Protein AF-A0A7W5N8U5-F1 (afdb_monomer_lite)

Sequence (35 aa):
MALSEHPRAEWNDLWLLLEIVHEGKQPQVLGENIT

Radius of gyration: 19.39 Å; chains: 1; bounding box: 37×25×46 Å

Secondary structure (DSSP, 8-state):
------SSGGGGS----------------S-----

Foldseek 3Di:
DFDPDDPPPVRRDDDDDDDDDDDDDDDPPDDDDDD

Structure (mmCIF, N/CA/C/O backbone):
data_AF-A0A7W5N8U5-F1
#
_entry.id   AF-A0A7W5N8U5-F1
#
loop_
_atom_site.group_PDB
_atom_site.id
_atom_site.type_symbol
_atom_site.label_atom_id
_atom_site.label_alt_id
_atom_site.label_comp_id
_atom_site.label_asym_id
_atom_site.label_entity_id
_atom_site.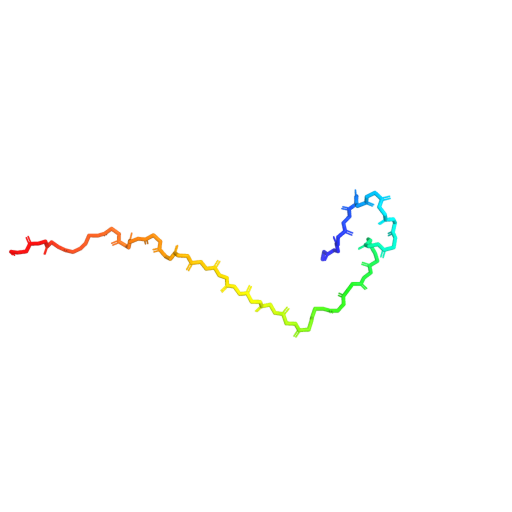label_seq_id
_atom_site.pdbx_PDB_ins_code
_atom_site.Cartn_x
_atom_site.Cartn_y
_atom_site.Cartn_z
_atom_site.occupancy
_atom_site.B_iso_or_equiv
_atom_site.auth_seq_id
_atom_site.auth_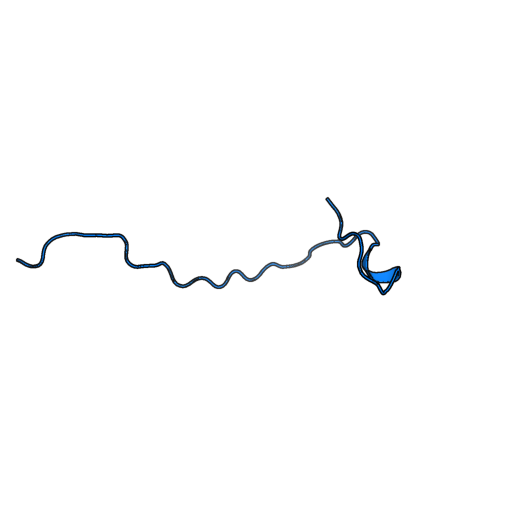comp_id
_atom_site.auth_asym_id
_atom_site.auth_atom_id
_atom_site.pdbx_PDB_model_num
ATOM 1 N N . MET A 1 1 ? 2.739 10.532 -5.450 1.00 70.44 1 MET A N 1
ATOM 2 C CA . MET A 1 1 ? 3.863 9.947 -4.689 1.00 70.44 1 MET A CA 1
ATOM 3 C C . MET A 1 1 ? 3.715 8.440 -4.753 1.00 70.44 1 MET A C 1
ATOM 5 O O . MET A 1 1 ? 2.588 7.976 -4.636 1.00 70.44 1 MET A O 1
ATOM 9 N N . ALA A 1 2 ? 4.806 7.723 -5.012 1.00 84.69 2 ALA A N 1
ATOM 10 C CA . ALA A 1 2 ? 4.870 6.261 -5.026 1.00 84.69 2 ALA A CA 1
ATOM 11 C C . ALA A 1 2 ? 5.695 5.780 -3.823 1.00 84.69 2 ALA A C 1
ATOM 13 O O . ALA A 1 2 ? 6.388 6.593 -3.206 1.00 84.69 2 ALA A O 1
ATOM 14 N N . LEU A 1 3 ? 5.620 4.489 -3.495 1.00 90.94 3 LEU A N 1
ATOM 15 C CA . LEU A 1 3 ? 6.540 3.893 -2.531 1.00 90.94 3 LEU A CA 1
ATOM 16 C C . LEU A 1 3 ? 7.968 3.977 -3.091 1.00 90.94 3 LEU A C 1
ATOM 18 O O . LEU A 1 3 ? 8.189 3.689 -4.264 1.00 90.94 3 LEU A O 1
ATOM 22 N N . SER A 1 4 ? 8.928 4.379 -2.264 1.00 93.62 4 SER A N 1
ATOM 23 C CA . SER A 1 4 ? 10.346 4.420 -2.622 1.00 93.62 4 SER A CA 1
ATOM 24 C C . SER A 1 4 ? 11.190 3.757 -1.538 1.00 93.62 4 SER A C 1
ATOM 26 O O . SER A 1 4 ? 10.770 3.679 -0.387 1.00 93.62 4 SER A O 1
ATOM 28 N N . GLU A 1 5 ? 12.395 3.316 -1.909 1.00 95.38 5 GLU A N 1
ATOM 29 C CA . GLU A 1 5 ? 13.418 2.763 -1.002 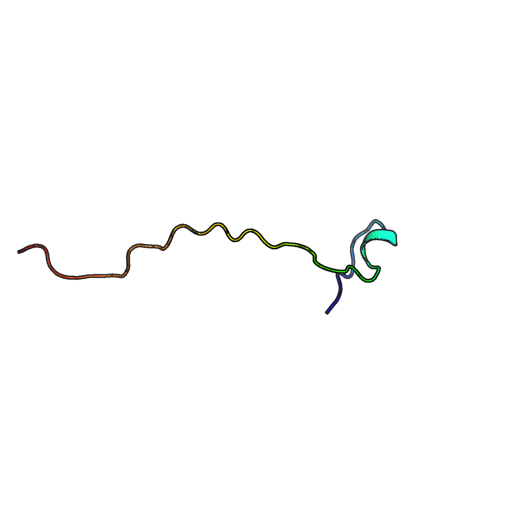1.00 95.38 5 GLU A CA 1
ATOM 30 C C . GLU A 1 5 ? 13.078 1.413 -0.355 1.00 95.38 5 GLU A C 1
ATOM 32 O O . GLU A 1 5 ? 13.788 0.949 0.539 1.00 95.38 5 GLU A O 1
ATOM 37 N N . HIS A 1 6 ? 12.046 0.716 -0.832 1.00 96.06 6 HIS A N 1
ATOM 38 C CA . HIS A 1 6 ? 11.796 -0.640 -0.376 1.00 96.06 6 HIS A CA 1
ATOM 39 C C . HIS A 1 6 ? 12.904 -1.588 -0.896 1.00 96.06 6 HIS A C 1
ATOM 41 O O . HIS A 1 6 ? 13.142 -1.612 -2.109 1.00 96.06 6 HIS A O 1
ATOM 47 N N . PRO A 1 7 ? 13.561 -2.410 -0.042 1.00 96.69 7 PRO A N 1
ATOM 48 C CA . PRO A 1 7 ? 14.681 -3.279 -0.442 1.00 96.69 7 PRO A CA 1
ATOM 49 C C . PRO A 1 7 ? 14.342 -4.269 -1.561 1.00 96.69 7 PRO A C 1
ATOM 51 O O . PRO A 1 7 ? 15.203 -4.705 -2.321 1.00 96.69 7 PRO A O 1
ATOM 54 N N . ARG A 1 8 ? 13.062 -4.628 -1.666 1.00 97.38 8 ARG A N 1
ATOM 55 C CA . ARG A 1 8 ? 12.518 -5.370 -2.799 1.00 97.38 8 ARG A CA 1
ATOM 56 C C . ARG A 1 8 ? 12.054 -4.381 -3.871 1.00 97.38 8 ARG A C 1
ATOM 58 O O . ARG A 1 8 ? 11.047 -3.704 -3.679 1.00 97.38 8 ARG A O 1
ATOM 65 N N . ALA A 1 9 ? 12.782 -4.354 -4.988 1.00 95.31 9 ALA A N 1
A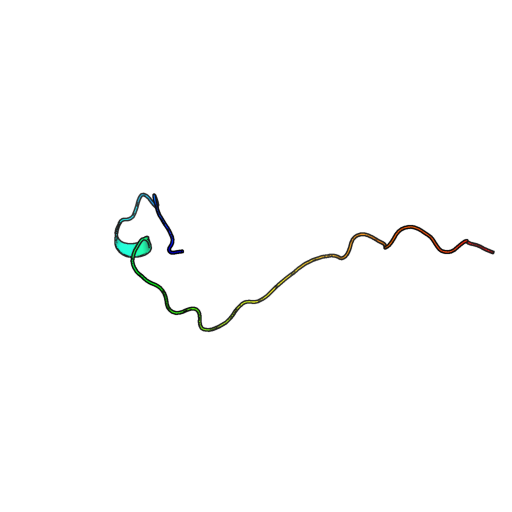TOM 66 C CA . ALA A 1 9 ? 12.629 -3.371 -6.061 1.00 95.31 9 ALA A CA 1
ATOM 67 C C . ALA A 1 9 ? 11.208 -3.301 -6.648 1.00 95.31 9 ALA A C 1
ATOM 69 O O . ALA A 1 9 ? 10.679 -2.202 -6.765 1.00 95.31 9 ALA A O 1
ATOM 70 N N . GLU A 1 10 ? 10.573 -4.449 -6.912 1.00 95.06 10 GLU A N 1
ATOM 71 C CA . GLU A 1 10 ? 9.212 -4.565 -7.482 1.00 95.06 10 GLU A CA 1
ATOM 72 C C . GLU A 1 10 ? 8.118 -3.866 -6.658 1.00 95.06 10 GLU A C 1
ATOM 74 O O . GLU A 1 10 ? 7.056 -3.541 -7.172 1.00 95.06 10 GLU A O 1
ATOM 79 N N . TRP A 1 11 ? 8.345 -3.605 -5.367 1.00 95.69 11 TRP A N 1
ATOM 80 C CA . TRP A 1 11 ? 7.351 -2.900 -4.553 1.00 95.69 11 TRP A CA 1
ATOM 81 C C . TRP A 1 11 ? 7.388 -1.384 -4.750 1.00 95.69 11 TRP A C 1
ATOM 83 O O . TRP A 1 11 ? 6.412 -0.716 -4.420 1.00 95.69 11 TRP A O 1
ATOM 93 N N . ASN A 1 12 ? 8.467 -0.843 -5.320 1.00 95.44 12 ASN A N 1
ATOM 94 C CA . ASN A 1 12 ? 8.593 0.586 -5.622 1.00 95.44 12 ASN A CA 1
ATOM 95 C C . ASN A 1 12 ? 7.933 0.984 -6.955 1.00 95.44 12 ASN A C 1
ATOM 97 O O . ASN A 1 12 ? 8.008 2.148 -7.350 1.00 95.44 12 ASN A O 1
ATOM 101 N N . ASP A 1 13 ? 7.309 0.036 -7.660 1.00 95.19 13 ASP A N 1
ATOM 102 C CA . ASP A 1 13 ? 6.541 0.326 -8.868 1.00 95.19 13 ASP A CA 1
ATOM 103 C C . ASP A 1 13 ? 5.285 1.158 -8.550 1.00 95.19 13 ASP A C 1
ATOM 105 O O . ASP A 1 13 ? 4.989 1.495 -7.403 1.00 95.19 13 ASP A O 1
ATOM 109 N N . LEU A 1 14 ? 4.535 1.545 -9.582 1.00 94.75 14 LEU A N 1
ATOM 110 C CA . LEU A 1 14 ? 3.289 2.288 -9.406 1.00 94.75 14 LEU A CA 1
ATOM 111 C C . LEU A 1 14 ? 2.143 1.350 -9.019 1.00 94.75 14 LEU A C 1
ATOM 113 O O . LEU A 1 14 ? 1.856 0.380 -9.716 1.00 94.75 14 LEU A O 1
ATOM 117 N N . TRP A 1 15 ? 1.435 1.703 -7.947 1.00 93.50 15 TRP A N 1
ATOM 118 C CA . TRP A 1 15 ? 0.272 0.965 -7.459 1.00 93.50 15 TRP A CA 1
ATOM 119 C C . TRP A 1 15 ? -1.006 1.755 -7.724 1.00 93.50 15 TRP A C 1
ATOM 121 O O . TRP A 1 15 ? -1.059 2.967 -7.497 1.00 93.50 15 TRP A O 1
ATOM 131 N N . LEU A 1 16 ? -2.056 1.053 -8.150 1.00 94.62 16 LEU A N 1
ATOM 132 C CA . LEU A 1 16 ? -3.417 1.574 -8.126 1.00 94.62 16 LEU A CA 1
ATOM 133 C C . LEU A 1 16 ? -4.065 1.169 -6.802 1.00 94.62 16 LEU A C 1
ATOM 135 O O . LEU A 1 16 ? -4.267 -0.013 -6.533 1.00 94.62 16 LEU A O 1
ATOM 139 N N . LEU A 1 17 ? -4.386 2.157 -5.977 1.00 92.88 17 LEU A N 1
ATOM 140 C CA . LEU A 1 17 ? -5.054 1.926 -4.706 1.00 92.88 17 LEU A CA 1
ATOM 141 C C . LEU A 1 17 ? -6.544 1.670 -4.942 1.00 92.88 17 LEU A C 1
ATOM 143 O O . LEU A 1 17 ? -7.235 2.528 -5.487 1.00 92.88 17 LEU A O 1
ATOM 147 N N . LEU A 1 18 ? -7.021 0.489 -4.551 1.00 95.81 18 LEU A N 1
ATOM 148 C CA . LEU A 1 18 ? -8.417 0.083 -4.749 1.00 95.81 18 LEU A CA 1
ATOM 149 C C . LEU A 1 18 ? -9.293 0.379 -3.526 1.00 95.81 18 LEU A C 1
ATOM 151 O O . LEU A 1 18 ? -10.447 0.762 -3.680 1.00 95.81 18 LEU A O 1
ATOM 155 N N . GLU A 1 19 ? -8.740 0.235 -2.322 1.00 95.88 19 GLU A N 1
ATOM 156 C CA . GLU A 1 19 ? -9.447 0.453 -1.061 1.00 95.88 19 GLU A CA 1
ATOM 157 C C . GLU A 1 19 ? -8.476 0.938 0.025 1.00 95.88 19 GLU A C 1
ATOM 159 O O . GLU A 1 19 ? -7.300 0.566 0.030 1.00 95.88 19 GLU A O 1
ATOM 164 N N . ILE A 1 20 ? -8.975 1.763 0.950 1.00 91.81 20 ILE A N 1
ATOM 165 C CA . ILE A 1 20 ? -8.268 2.165 2.170 1.00 91.81 20 ILE A CA 1
ATOM 166 C C . ILE 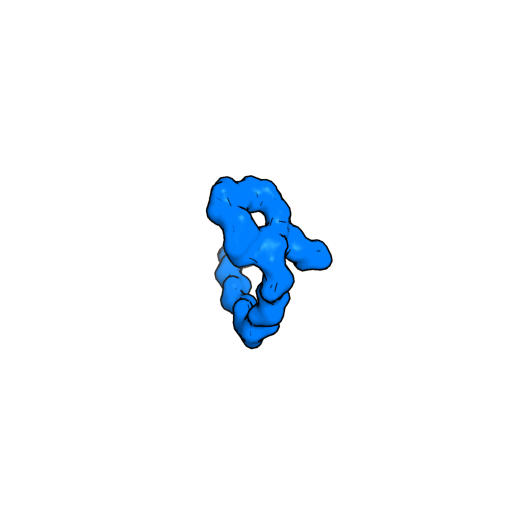A 1 20 ? -9.206 1.974 3.357 1.00 91.81 20 ILE A C 1
ATOM 168 O O . ILE A 1 20 ? -10.268 2.596 3.414 1.00 91.81 20 ILE A O 1
ATOM 172 N N . VAL A 1 21 ? -8.775 1.185 4.338 1.00 93.12 21 VAL A N 1
ATOM 173 C CA . VAL A 1 21 ? -9.450 1.080 5.633 1.00 93.12 21 VAL A CA 1
ATOM 174 C C . VAL A 1 21 ? -8.697 1.942 6.637 1.00 93.12 21 VAL A C 1
ATOM 176 O O . VAL A 1 21 ? -7.518 1.716 6.902 1.00 93.12 21 VAL A O 1
ATOM 179 N N . HIS A 1 22 ? -9.380 2.941 7.189 1.00 88.81 22 HIS A N 1
ATOM 180 C CA . HIS A 1 22 ? -8.830 3.782 8.245 1.00 88.81 22 HIS A CA 1
ATOM 181 C C . HIS A 1 22 ? -9.292 3.253 9.600 1.00 88.81 22 HIS A C 1
ATOM 183 O O . HIS A 1 22 ? -10.491 3.214 9.872 1.00 88.81 22 HIS A O 1
ATOM 189 N N . GLU A 1 23 ? -8.348 2.900 10.467 1.00 89.56 23 GLU A N 1
ATOM 190 C CA . GLU A 1 23 ? -8.623 2.634 11.875 1.00 89.56 23 GLU A CA 1
ATOM 191 C C . GLU A 1 23 ? -7.990 3.735 12.727 1.00 89.56 23 GLU A C 1
ATOM 193 O O . GLU A 1 23 ? -6.802 4.034 12.618 1.00 89.56 23 GLU A O 1
ATOM 198 N N . GLY A 1 24 ? -8.796 4.350 13.586 1.00 84.38 24 GLY A N 1
ATOM 199 C CA . GLY A 1 24 ? -8.332 5.354 14.527 1.00 84.38 24 GLY A CA 1
ATOM 200 C C . GLY A 1 24 ? -9.239 5.382 15.743 1.00 84.38 24 GLY A C 1
ATOM 201 O O . GLY A 1 24 ? -10.456 5.511 15.621 1.00 84.38 24 GLY A O 1
ATOM 202 N N . LYS A 1 25 ? -8.651 5.287 16.936 1.00 78.62 25 LYS A N 1
ATOM 203 C CA . LYS A 1 25 ? -9.350 5.700 18.151 1.00 78.62 25 LYS A CA 1
ATOM 204 C C . LYS A 1 25 ? -9.258 7.209 18.211 1.00 78.62 25 LYS A C 1
ATOM 206 O O . LYS A 1 25 ? -8.161 7.740 18.358 1.00 78.62 25 LYS A O 1
ATOM 211 N N . GLN A 1 26 ? -10.395 7.888 18.098 1.00 76.31 26 GLN A N 1
ATOM 212 C CA . GLN A 1 26 ? -10.445 9.306 18.413 1.00 76.31 26 GLN A CA 1
ATOM 213 C C . GLN A 1 26 ? -10.006 9.456 19.880 1.00 76.31 26 GLN A C 1
ATOM 215 O O . GLN A 1 26 ? -10.675 8.901 20.760 1.00 76.31 26 GLN A O 1
ATOM 220 N N . PRO A 1 27 ? -8.891 10.148 20.181 1.00 72.12 27 PRO A N 1
ATOM 221 C CA . PRO A 1 27 ? -8.625 10.564 21.548 1.00 72.12 27 PRO A CA 1
ATOM 222 C C . PRO A 1 27 ? -9.818 11.413 21.970 1.00 72.12 27 PRO A C 1
ATOM 224 O O . PRO A 1 27 ? -10.275 12.230 21.171 1.00 72.12 27 PRO A O 1
ATOM 227 N N . GLN A 1 28 ? -10.354 11.187 23.171 1.00 70.94 28 GLN A N 1
ATOM 228 C CA . GLN A 1 28 ? -11.436 12.001 23.728 1.00 70.94 28 GLN A CA 1
ATOM 229 C C . GLN A 1 28 ? -11.248 13.476 23.325 1.00 70.94 28 GLN A C 1
ATOM 231 O O . GLN A 1 28 ? -10.170 14.043 23.526 1.00 70.94 28 GLN A O 1
ATOM 236 N N . VAL A 1 29 ? -12.260 14.085 22.702 1.00 69.69 29 VAL A N 1
ATOM 237 C CA . VAL A 1 29 ? -12.244 15.538 22.524 1.00 69.69 29 VAL A CA 1
ATOM 238 C C . VAL A 1 29 ? -12.263 16.102 23.939 1.00 69.69 29 VAL A C 1
ATOM 240 O O . VAL A 1 29 ? -13.147 15.770 24.725 1.00 69.69 29 VAL A O 1
ATOM 243 N N . LEU A 1 30 ? -11.226 16.850 24.309 1.00 69.31 30 LEU A N 1
ATOM 244 C CA . LEU A 1 30 ? -11.126 17.469 25.623 1.00 69.31 30 LEU A CA 1
ATOM 245 C C . LEU A 1 30 ? -12.364 18.342 25.885 1.00 69.31 30 LEU A C 1
ATOM 247 O O . LEU A 1 30 ? -12.495 19.409 25.298 1.00 69.31 30 LEU A O 1
ATOM 251 N N . GLY A 1 31 ? -13.202 17.871 26.813 1.00 61.75 31 GLY A N 1
ATOM 252 C CA . GLY A 1 31 ? -13.916 18.670 27.805 1.00 61.75 31 GLY A C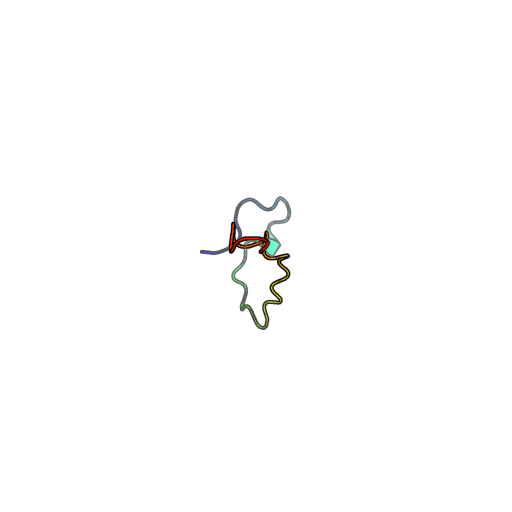A 1
ATOM 253 C C . GLY A 1 31 ? -15.272 19.249 27.413 1.00 61.75 31 GLY A C 1
ATOM 254 O O . GLY A 1 31 ? -15.324 20.355 26.898 1.00 61.75 31 GLY A O 1
ATOM 255 N N . GLU A 1 32 ? -16.354 18.613 27.870 1.00 59.34 32 GLU A N 1
ATOM 256 C CA . GLU A 1 32 ? -17.500 19.353 28.416 1.00 59.34 32 GLU A CA 1
ATOM 257 C C . GLU A 1 32 ? -17.855 18.769 29.796 1.00 59.34 32 GLU A C 1
ATOM 259 O O . GLU A 1 32 ? -17.840 17.557 30.004 1.00 59.34 32 GLU A O 1
ATOM 264 N N . ASN A 1 33 ? -18.011 19.672 30.767 1.00 59.06 33 ASN A N 1
ATOM 265 C CA . ASN A 1 33 ? -17.921 19.465 32.214 1.00 59.06 33 ASN A CA 1
ATOM 266 C C . ASN A 1 33 ? -18.833 18.361 32.775 1.00 59.06 33 ASN A C 1
ATOM 268 O O . ASN A 1 33 ? -20.028 18.323 32.489 1.00 59.06 33 ASN A O 1
ATOM 272 N N . ILE A 1 34 ? -18.283 17.553 33.690 1.00 52.53 34 ILE A N 1
ATOM 273 C CA . ILE A 1 34 ? -19.082 16.784 34.652 1.00 52.53 34 ILE A CA 1
ATOM 274 C C . ILE A 1 34 ? -19.834 17.818 35.503 1.00 52.53 34 ILE A C 1
ATOM 276 O O . ILE A 1 34 ? -19.199 18.581 36.231 1.00 52.53 34 ILE A O 1
ATOM 280 N N . THR A 1 35 ? -21.156 17.889 35.336 1.00 64.56 35 THR A N 1
ATOM 281 C CA . THR A 1 35 ? -22.056 18.611 36.250 1.00 64.56 35 THR A CA 1
ATOM 282 C C . THR A 1 35 ? -22.406 17.711 37.424 1.00 64.56 35 THR A C 1
ATOM 284 O O . THR A 1 35 ? -22.585 16.495 37.182 1.00 64.56 35 THR A O 1
#

pLDDT: mean 84.32, std 13.49, range [52.53, 97.38]